Protein AF-A0A818FN63-F1 (afdb_monomer_lite)

Structure (mmCIF, N/CA/C/O backbone):
data_AF-A0A818FN63-F1
#
_entry.id   AF-A0A818FN63-F1
#
loop_
_atom_site.group_PDB
_atom_site.id
_atom_site.type_symbol
_atom_site.label_atom_id
_atom_site.label_alt_id
_atom_site.label_comp_id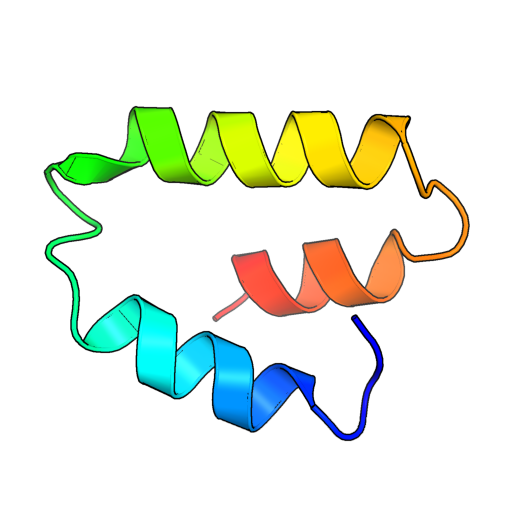
_atom_site.label_asym_id
_atom_site.label_entity_id
_atom_site.label_seq_id
_atom_site.pdbx_PDB_ins_code
_atom_site.Cartn_x
_atom_site.Cartn_y
_atom_site.Cartn_z
_atom_site.occupancy
_atom_site.B_iso_or_equiv
_atom_site.auth_seq_id
_atom_site.auth_comp_id
_atom_site.auth_asym_id
_atom_site.auth_atom_id
_atom_site.pdbx_PDB_model_num
ATOM 1 N N . MET A 1 1 ? 8.372 7.407 1.413 1.00 77.38 1 MET A N 1
ATOM 2 C CA . MET A 1 1 ? 7.648 6.669 2.470 1.00 77.38 1 MET A CA 1
ATOM 3 C C . MET A 1 1 ? 8.552 5.562 2.994 1.00 77.38 1 MET A C 1
ATOM 5 O O . MET A 1 1 ? 9.343 5.057 2.211 1.00 77.38 1 MET A O 1
ATOM 9 N N . ASN A 1 2 ? 8.510 5.231 4.281 1.00 88.06 2 ASN A N 1
ATOM 10 C CA . ASN A 1 2 ? 9.309 4.171 4.900 1.00 88.06 2 ASN A CA 1
ATOM 11 C C . ASN A 1 2 ? 8.463 3.399 5.928 1.00 88.06 2 ASN A C 1
ATOM 13 O O . ASN A 1 2 ? 7.341 3.792 6.240 1.00 88.06 2 ASN A O 1
ATOM 17 N N . ALA A 1 3 ? 9.005 2.306 6.465 1.00 89.94 3 ALA A N 1
ATOM 18 C CA . ALA A 1 3 ? 8.257 1.438 7.373 1.00 89.94 3 ALA A CA 1
ATOM 19 C C . ALA A 1 3 ? 7.769 2.166 8.641 1.00 89.94 3 ALA A C 1
ATOM 21 O O . ALA A 1 3 ? 6.660 1.916 9.104 1.00 89.94 3 ALA A O 1
ATOM 22 N N . SER A 1 4 ? 8.561 3.101 9.174 1.00 92.69 4 SER A N 1
ATOM 23 C CA . SER A 1 4 ? 8.230 3.821 10.408 1.00 92.69 4 SER A CA 1
ATOM 24 C C . SER A 1 4 ? 7.106 4.844 10.227 1.00 92.69 4 SER A C 1
ATOM 26 O O . SER A 1 4 ? 6.378 5.112 11.178 1.00 92.69 4 SER A O 1
ATOM 28 N N . ASN A 1 5 ? 6.960 5.427 9.032 1.00 92.00 5 ASN A N 1
ATOM 29 C CA . ASN A 1 5 ? 5.949 6.455 8.762 1.00 92.00 5 ASN A CA 1
ATOM 30 C C . ASN A 1 5 ? 4.696 5.947 8.036 1.00 92.00 5 ASN A C 1
ATOM 32 O O . ASN A 1 5 ? 3.698 6.665 7.994 1.00 92.00 5 ASN A O 1
ATOM 36 N N . LEU A 1 6 ? 4.705 4.709 7.530 1.00 93.75 6 LEU A N 1
ATOM 37 C CA . LEU A 1 6 ? 3.550 4.080 6.885 1.00 93.75 6 LEU A CA 1
ATOM 38 C C . LEU A 1 6 ? 2.278 4.092 7.761 1.00 93.75 6 LEU A C 1
ATOM 40 O O . LEU A 1 6 ? 1.237 4.500 7.249 1.00 93.75 6 LEU A O 1
ATOM 44 N N . PRO A 1 7 ? 2.314 3.754 9.066 1.00 95.94 7 PRO A N 1
ATOM 45 C CA . PRO A 1 7 ? 1.110 3.805 9.898 1.00 95.94 7 PRO A CA 1
ATOM 46 C C . PRO A 1 7 ? 0.515 5.212 10.020 1.00 95.94 7 PRO A C 1
ATOM 48 O O . PRO A 1 7 ? -0.704 5.367 10.019 1.00 95.94 7 PRO A O 1
ATOM 51 N N . ILE A 1 8 ? 1.362 6.242 10.106 1.00 96.19 8 ILE A N 1
ATOM 52 C CA . ILE A 1 8 ? 0.922 7.641 10.197 1.00 96.19 8 ILE A CA 1
ATOM 53 C C . ILE A 1 8 ? 0.217 8.033 8.895 1.00 96.19 8 ILE A C 1
ATOM 55 O O . ILE A 1 8 ? -0.924 8.484 8.924 1.00 96.19 8 ILE A O 1
ATOM 59 N N . PHE A 1 9 ? 0.851 7.751 7.756 1.00 93.12 9 PHE A N 1
ATOM 60 C CA . PHE A 1 9 ? 0.297 8.010 6.429 1.00 93.12 9 PHE A CA 1
ATOM 61 C C . PHE A 1 9 ? -1.066 7.333 6.195 1.00 93.12 9 PHE A C 1
ATOM 63 O O . PHE A 1 9 ? -1.986 7.961 5.676 1.00 93.12 9 PHE A O 1
ATOM 70 N N . ILE A 1 10 ? -1.236 6.071 6.605 1.00 95.69 10 ILE A N 1
ATOM 71 C CA . ILE A 1 10 ? -2.519 5.359 6.457 1.00 95.69 10 ILE A CA 1
ATOM 72 C C . ILE A 1 10 ? -3.622 6.006 7.298 1.00 95.69 10 ILE A C 1
ATOM 74 O O . ILE A 1 10 ? -4.732 6.211 6.807 1.00 95.69 10 ILE A O 1
ATOM 78 N N . ASN A 1 11 ? -3.312 6.392 8.539 1.00 96.50 11 ASN A N 1
ATOM 79 C CA . ASN A 1 11 ? -4.271 7.093 9.392 1.00 96.50 11 ASN A CA 1
ATOM 80 C C . ASN A 1 11 ? -4.706 8.436 8.793 1.00 96.50 11 ASN A C 1
ATOM 82 O O . ASN A 1 11 ? -5.889 8.771 8.862 1.00 96.50 11 ASN A O 1
ATOM 86 N N . GLU A 1 12 ? -3.777 9.178 8.183 1.00 95.19 12 GLU A N 1
ATOM 87 C CA . GLU A 1 12 ? -4.076 10.427 7.476 1.00 95.19 12 GLU A CA 1
ATOM 88 C C . GLU A 1 12 ? -4.985 10.189 6.266 1.00 95.19 12 GLU A C 1
ATOM 90 O O . GLU A 1 12 ? -5.978 10.895 6.097 1.00 95.19 12 GLU A O 1
ATOM 95 N N . ILE A 1 13 ? -4.703 9.166 5.451 1.00 94.50 13 ILE A N 1
ATOM 96 C CA . ILE A 1 13 ? -5.519 8.831 4.276 1.00 94.50 13 ILE A CA 1
ATOM 97 C C . ILE A 1 13 ? -6.958 8.467 4.660 1.00 94.50 13 ILE A C 1
ATOM 99 O O . ILE A 1 13 ? -7.893 8.887 3.975 1.00 94.50 13 ILE A O 1
ATOM 103 N N . PHE A 1 14 ? -7.162 7.749 5.765 1.00 95.50 14 PHE A N 1
ATOM 104 C CA . PHE A 1 14 ? -8.501 7.386 6.239 1.00 95.50 14 PHE A CA 1
ATOM 105 C C . PHE A 1 14 ? -9.326 8.560 6.777 1.00 95.50 14 PHE A C 1
ATOM 107 O O . PHE A 1 14 ? -10.538 8.416 6.931 1.00 95.50 14 PHE A O 1
ATOM 114 N N . GLN A 1 15 ? -8.726 9.738 6.984 1.00 97.38 15 GLN A N 1
ATOM 115 C CA . GLN A 1 15 ? -9.495 10.960 7.248 1.00 97.38 15 GLN A CA 1
ATOM 116 C C . GLN A 1 15 ? -10.196 11.501 5.989 1.00 97.38 15 GLN A C 1
ATOM 118 O O . GLN 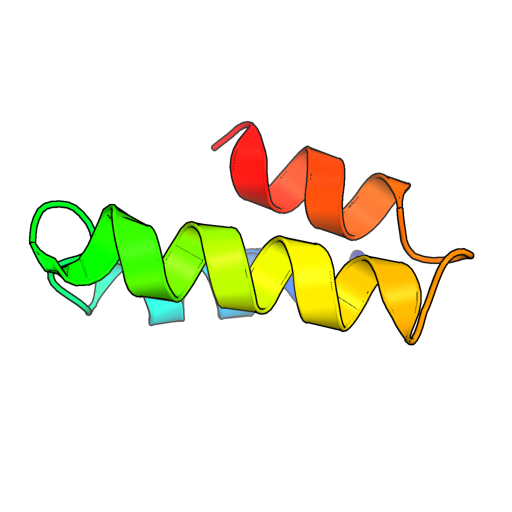A 1 15 ? -11.103 12.329 6.091 1.00 97.38 15 GLN A O 1
ATOM 123 N N . TYR A 1 16 ? -9.806 11.043 4.795 1.00 95.81 16 TYR A N 1
ATOM 124 C CA . TYR A 1 16 ? -10.406 11.451 3.527 1.00 95.81 16 TYR A CA 1
ATOM 125 C C . TYR A 1 16 ? -11.435 10.430 3.025 1.00 95.81 16 TYR A C 1
ATOM 127 O O . TYR A 1 16 ? -11.365 9.233 3.297 1.00 95.81 16 TYR A O 1
ATOM 135 N N . ASN A 1 17 ? -12.382 10.886 2.196 1.00 96.50 17 ASN A N 1
ATOM 136 C CA . ASN A 1 17 ? -13.322 9.992 1.513 1.00 96.50 17 ASN A CA 1
ATOM 137 C C . ASN A 1 17 ? -12.642 9.276 0.333 1.00 96.50 17 ASN A C 1
ATOM 139 O O . ASN A 1 17 ? -12.825 9.631 -0.837 1.00 96.50 17 ASN A O 1
ATOM 143 N N . ILE A 1 18 ? -11.858 8.249 0.649 1.00 95.19 18 ILE A N 1
ATOM 144 C CA . ILE A 1 18 ? -11.110 7.454 -0.328 1.00 95.19 18 ILE A CA 1
ATOM 145 C C . ILE A 1 18 ? -12.002 6.621 -1.249 1.00 95.19 18 ILE A C 1
ATOM 147 O O . ILE A 1 18 ? -11.595 6.308 -2.362 1.00 95.19 18 ILE A O 1
ATOM 151 N N . VAL A 1 19 ? -13.242 6.318 -0.851 1.00 96.94 19 VAL A N 1
ATOM 152 C CA . VAL A 1 19 ? -14.201 5.612 -1.716 1.00 96.94 19 VAL A CA 1
ATOM 153 C C . VAL A 1 19 ? -14.590 6.501 -2.896 1.00 96.94 19 VAL A C 1
ATOM 155 O O . VAL A 1 19 ? -14.535 6.069 -4.050 1.00 96.94 19 VAL A O 1
ATOM 158 N N . ARG A 1 20 ? -14.908 7.774 -2.625 1.00 97.88 20 ARG A N 1
ATOM 159 C CA . ARG A 1 20 ? -15.152 8.786 -3.663 1.00 97.88 20 ARG A CA 1
ATOM 160 C C . ARG A 1 20 ? -13.869 9.122 -4.429 1.00 97.88 20 ARG A C 1
ATOM 162 O O . ARG A 1 20 ? -13.916 9.308 -5.641 1.00 97.88 20 ARG A O 1
ATOM 169 N N . GLY A 1 21 ? -12.737 9.190 -3.729 1.00 95.88 21 GLY A N 1
ATOM 170 C CA . GLY A 1 21 ? -11.424 9.557 -4.266 1.00 95.88 21 GLY A CA 1
ATOM 171 C C . GLY A 1 21 ? -10.595 8.411 -4.853 1.00 95.88 21 GLY A C 1
ATOM 172 O O . GLY A 1 21 ? -9.426 8.631 -5.163 1.00 95.88 21 GLY A O 1
ATOM 173 N N . ARG A 1 22 ? -11.152 7.203 -5.019 1.00 95.56 22 ARG A N 1
ATOM 174 C CA . ARG A 1 22 ? -10.371 5.987 -5.321 1.00 95.56 22 ARG A CA 1
ATOM 175 C C . ARG A 1 22 ? -9.484 6.108 -6.558 1.00 95.56 22 ARG A C 1
ATOM 177 O O . ARG A 1 22 ? -8.362 5.621 -6.559 1.00 95.56 22 ARG A O 1
ATOM 184 N N . GLY A 1 23 ? -9.972 6.783 -7.602 1.00 97.25 23 GLY A N 1
ATOM 185 C CA . GLY A 1 23 ? -9.209 6.984 -8.835 1.00 97.25 23 GLY A CA 1
ATOM 186 C C . GLY A 1 23 ? -7.978 7.858 -8.606 1.00 97.25 23 GLY A C 1
ATOM 187 O O . GLY A 1 23 ? -6.894 7.527 -9.078 1.00 97.25 23 GLY A O 1
ATOM 188 N N . SER A 1 24 ? -8.131 8.927 -7.822 1.00 96.56 24 SER A N 1
ATOM 189 C CA . SER A 1 24 ? -7.024 9.805 -7.439 1.00 96.56 24 SER A CA 1
ATOM 190 C C . SER A 1 24 ? -6.016 9.081 -6.550 1.00 96.56 24 SER A C 1
ATOM 192 O O . SER A 1 24 ? -4.818 9.219 -6.769 1.00 96.56 24 SER A O 1
ATOM 194 N N . LEU A 1 25 ? -6.487 8.268 -5.596 1.00 95.25 25 LEU A N 1
ATOM 195 C CA . LEU A 1 25 ? -5.616 7.479 -4.723 1.00 95.25 25 LEU A CA 1
ATOM 196 C C . LEU A 1 25 ? -4.785 6.463 -5.520 1.00 95.25 25 LEU A C 1
ATOM 198 O O . LEU A 1 25 ? -3.565 6.437 -5.392 1.00 95.25 25 LEU A O 1
ATOM 202 N N . VAL A 1 26 ? -5.428 5.668 -6.382 1.00 96.69 26 VAL A N 1
ATOM 203 C CA . VAL A 1 26 ? -4.739 4.671 -7.221 1.00 96.69 26 VAL A CA 1
ATOM 204 C C . VAL A 1 26 ? -3.709 5.339 -8.126 1.00 96.69 26 VAL A C 1
ATOM 206 O O . VAL A 1 26 ? -2.580 4.864 -8.233 1.00 96.69 26 VAL A O 1
ATOM 209 N N . ARG A 1 27 ? -4.069 6.466 -8.746 1.00 97.81 27 ARG A N 1
ATOM 210 C CA . ARG A 1 27 ? -3.154 7.217 -9.604 1.00 97.81 27 ARG A CA 1
ATOM 211 C C . ARG A 1 27 ? -1.931 7.719 -8.836 1.00 97.81 27 ARG A C 1
ATOM 213 O O . ARG A 1 27 ? -0.818 7.504 -9.301 1.00 97.81 27 ARG A O 1
ATOM 220 N N . ALA A 1 28 ? -2.131 8.307 -7.657 1.00 95.19 28 ALA A N 1
ATOM 221 C CA . ALA A 1 28 ? -1.036 8.795 -6.824 1.00 95.19 28 ALA A CA 1
ATOM 222 C C . ALA A 1 28 ? -0.084 7.666 -6.392 1.00 95.19 28 ALA A C 1
ATOM 224 O O . ALA A 1 28 ? 1.129 7.852 -6.400 1.00 95.19 28 ALA A O 1
ATOM 225 N N . VAL A 1 29 ? -0.612 6.479 -6.064 1.00 95.50 29 VAL A N 1
ATOM 226 C CA . VAL A 1 29 ? 0.216 5.307 -5.727 1.00 95.50 29 VAL A CA 1
ATOM 227 C C . VAL A 1 29 ? 1.041 4.840 -6.931 1.00 95.50 29 VAL A C 1
ATOM 229 O O . VAL A 1 29 ? 2.230 4.563 -6.780 1.00 95.50 29 VAL A O 1
ATOM 232 N N . ILE A 1 30 ? 0.442 4.781 -8.126 1.00 97.38 30 ILE A N 1
ATOM 233 C CA . ILE A 1 30 ? 1.146 4.388 -9.358 1.00 97.38 30 ILE A CA 1
ATOM 234 C C . ILE A 1 30 ? 2.257 5.389 -9.692 1.00 97.38 30 ILE A C 1
ATOM 236 O O . ILE A 1 30 ? 3.390 4.979 -9.936 1.00 97.38 30 ILE A O 1
ATOM 240 N N . GLU A 1 31 ? 1.945 6.686 -9.682 1.00 97.69 31 GLU A N 1
ATOM 241 C CA . GLU A 1 31 ? 2.913 7.753 -9.962 1.00 97.69 31 GLU A CA 1
ATOM 242 C C . GLU A 1 31 ? 4.076 7.708 -8.957 1.00 97.69 31 GLU A C 1
ATOM 244 O O . GLU A 1 31 ? 5.236 7.655 -9.364 1.00 97.69 31 GLU A O 1
ATOM 249 N N . ALA A 1 32 ? 3.783 7.577 -7.659 1.00 94.88 32 ALA A N 1
ATOM 250 C CA . ALA A 1 32 ? 4.810 7.470 -6.625 1.00 94.88 32 ALA A CA 1
ATOM 251 C C . ALA A 1 32 ? 5.706 6.226 -6.788 1.00 94.88 32 ALA A C 1
ATOM 253 O O . ALA A 1 32 ? 6.912 6.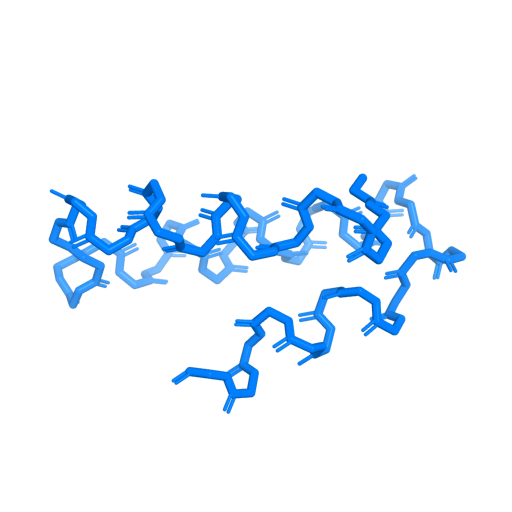300 -6.548 1.00 94.88 32 ALA A O 1
ATOM 254 N N . GLN A 1 33 ? 5.151 5.085 -7.215 1.00 96.19 33 GLN A N 1
ATOM 255 C CA . GLN A 1 33 ? 5.942 3.878 -7.468 1.00 96.19 33 GLN A CA 1
A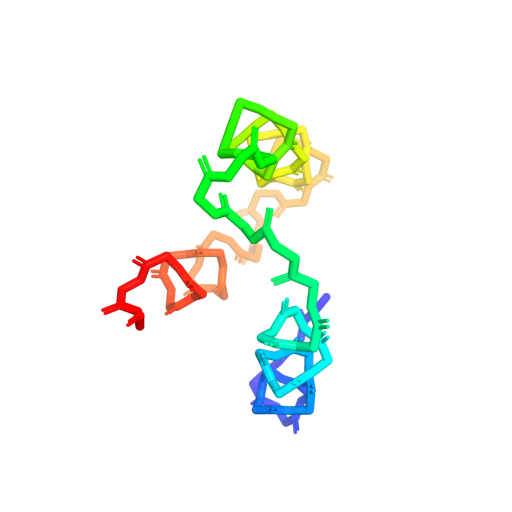TOM 256 C C . GLN A 1 33 ? 6.860 4.021 -8.685 1.00 96.19 33 GLN A C 1
ATOM 258 O O . GLN A 1 33 ? 7.988 3.529 -8.652 1.00 96.19 33 GLN A O 1
ATOM 263 N N . ILE A 1 34 ? 6.402 4.697 -9.741 1.00 97.50 34 ILE A N 1
ATOM 264 C CA . ILE A 1 34 ? 7.227 4.993 -10.920 1.00 97.50 34 ILE A CA 1
ATOM 265 C C . ILE A 1 34 ? 8.401 5.900 -10.529 1.00 97.50 34 ILE A C 1
ATOM 267 O O . ILE A 1 34 ? 9.531 5.651 -10.947 1.00 97.50 34 ILE A O 1
ATOM 271 N N . GLU A 1 35 ? 8.156 6.913 -9.695 1.00 97.62 35 GLU A N 1
ATOM 272 C CA . GLU A 1 35 ? 9.191 7.837 -9.215 1.00 97.62 35 GLU A CA 1
ATOM 273 C C . GLU A 1 35 ? 10.161 7.193 -8.213 1.00 97.62 35 GLU A C 1
ATOM 275 O O . GLU A 1 35 ? 11.332 7.573 -8.144 1.00 97.62 35 GLU A O 1
ATOM 280 N N . SER A 1 36 ? 9.705 6.206 -7.434 1.00 95.88 36 SER A N 1
ATOM 281 C CA . SER A 1 36 ? 10.517 5.551 -6.403 1.00 95.88 36 SER A CA 1
ATOM 282 C C . SER A 1 36 ? 10.391 4.017 -6.403 1.00 95.88 36 SER A C 1
ATOM 284 O O . SER A 1 36 ? 9.878 3.431 -5.444 1.00 95.88 36 SER A O 1
ATOM 286 N N . PRO A 1 37 ? 10.927 3.314 -7.421 1.00 94.06 37 PRO A N 1
ATOM 287 C CA . PRO A 1 37 ? 10.727 1.868 -7.579 1.00 94.06 37 PRO A CA 1
ATOM 288 C C . PRO A 1 37 ? 11.269 1.026 -6.415 1.00 94.06 37 PRO A C 1
ATOM 290 O O . PRO A 1 37 ? 10.696 -0.007 -6.068 1.00 94.06 37 PRO A O 1
ATOM 293 N N . PHE A 1 38 ? 12.337 1.479 -5.750 1.00 95.69 38 PHE A N 1
ATOM 294 C CA . PHE A 1 38 ? 12.909 0.797 -4.580 1.00 95.69 38 PHE A CA 1
ATOM 295 C C . PHE A 1 38 ? 11.959 0.759 -3.371 1.00 95.69 38 PHE A C 1
ATOM 297 O O . PHE A 1 38 ? 12.119 -0.086 -2.494 1.00 95.69 38 PHE A O 1
ATOM 304 N N . ASN A 1 39 ? 10.942 1.626 -3.344 1.00 94.25 39 ASN A N 1
ATOM 305 C CA . ASN A 1 39 ? 9.923 1.666 -2.297 1.00 94.25 39 ASN A CA 1
ATOM 306 C C . ASN A 1 39 ? 8.668 0.844 -2.635 1.00 94.25 39 ASN A C 1
ATOM 308 O O . ASN A 1 39 ? 7.691 0.917 -1.893 1.00 94.25 39 ASN A O 1
ATOM 312 N N . THR A 1 40 ? 8.689 0.019 -3.692 1.00 95.50 40 THR A N 1
ATOM 313 C CA . THR A 1 40 ? 7.576 -0.885 -4.059 1.00 95.50 40 THR A CA 1
ATOM 314 C C . THR A 1 40 ? 6.980 -1.651 -2.865 1.00 95.50 40 THR A C 1
ATOM 316 O O . THR A 1 40 ? 5.755 -1.662 -2.738 1.00 95.50 40 THR A O 1
ATOM 319 N N . PRO A 1 41 ? 7.771 -2.218 -1.924 1.00 95.44 41 PRO A N 1
ATOM 320 C CA . PRO A 1 41 ? 7.201 -2.890 -0.754 1.00 95.44 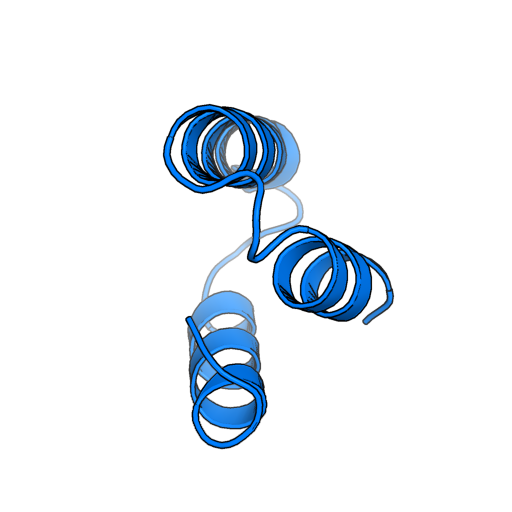41 PRO A CA 1
ATOM 321 C C . PRO A 1 41 ? 6.347 -1.975 0.133 1.00 95.44 41 PRO A C 1
ATOM 323 O O . PRO A 1 41 ? 5.374 -2.433 0.723 1.00 95.44 41 PRO A O 1
ATOM 326 N N . MET A 1 42 ? 6.683 -0.684 0.219 1.00 95.25 42 MET A N 1
ATOM 327 C CA . MET A 1 42 ? 5.910 0.283 0.999 1.00 95.25 42 MET A CA 1
ATOM 328 C C . MET A 1 42 ? 4.574 0.575 0.321 1.00 95.25 42 MET A C 1
ATOM 330 O O . MET A 1 42 ? 3.557 0.561 0.998 1.00 95.25 42 MET A O 1
ATOM 334 N N . TYR A 1 43 ? 4.554 0.769 -1.002 1.00 95.38 43 TYR A N 1
ATOM 335 C CA . TYR A 1 43 ? 3.311 0.991 -1.750 1.00 95.38 43 TYR A CA 1
ATOM 336 C C . TYR A 1 43 ? 2.397 -0.239 -1.733 1.00 95.38 43 TYR A C 1
ATOM 338 O O . TYR A 1 43 ? 1.188 -0.101 -1.554 1.00 95.38 43 TYR A O 1
ATOM 346 N N . ALA A 1 44 ? 2.969 -1.441 -1.845 1.00 95.75 44 ALA A N 1
ATOM 347 C CA . ALA A 1 44 ? 2.227 -2.690 -1.705 1.00 95.75 44 ALA A CA 1
ATOM 348 C C . ALA A 1 44 ? 1.598 -2.820 -0.310 1.00 95.75 44 ALA A C 1
ATOM 350 O O . ALA A 1 44 ? 0.417 -3.147 -0.198 1.00 95.75 44 ALA A O 1
ATOM 351 N N . ALA A 1 45 ? 2.359 -2.501 0.743 1.00 95.69 45 ALA A N 1
ATOM 352 C CA . ALA A 1 45 ? 1.839 -2.482 2.104 1.00 95.69 45 ALA A CA 1
ATOM 353 C C . ALA A 1 45 ? 0.698 -1.462 2.256 1.00 95.69 45 ALA A C 1
ATOM 355 O O . ALA A 1 45 ? -0.334 -1.805 2.827 1.00 95.69 45 ALA A O 1
ATOM 356 N N . SER A 1 46 ? 0.822 -0.262 1.678 1.00 93.88 46 SER A N 1
ATOM 357 C CA . SER A 1 46 ? -0.234 0.758 1.724 1.00 93.88 46 SER A CA 1
ATOM 358 C C . SER A 1 46 ? -1.556 0.310 1.107 1.00 93.88 46 SER A C 1
ATOM 360 O O . SER A 1 46 ? -2.608 0.679 1.606 1.00 93.88 46 SER A O 1
ATOM 362 N N . VAL A 1 47 ? -1.503 -0.437 0.001 1.00 94.56 47 VAL A N 1
ATOM 363 C CA . VAL A 1 47 ? -2.695 -0.884 -0.745 1.00 94.56 47 VAL A CA 1
ATOM 364 C C . VAL A 1 47 ? -3.331 -2.134 -0.121 1.00 94.56 47 VAL A C 1
ATOM 366 O O . VAL A 1 47 ? -4.488 -2.432 -0.398 1.00 94.56 47 VAL A O 1
ATOM 369 N N . SER A 1 48 ? -2.588 -2.879 0.703 1.00 95.44 48 SER A N 1
ATOM 370 C CA . SER A 1 48 ? -3.086 -4.096 1.365 1.00 95.44 48 SER A CA 1
ATOM 371 C C . SER A 1 48 ? -4.008 -3.847 2.564 1.00 95.44 48 SER A C 1
ATOM 373 O O . SER A 1 48 ? -4.686 -4.779 2.998 1.00 95.44 48 SER A O 1
ATOM 375 N N . VAL A 1 49 ? -4.003 -2.621 3.096 1.00 89.56 49 VAL A N 1
ATOM 376 C 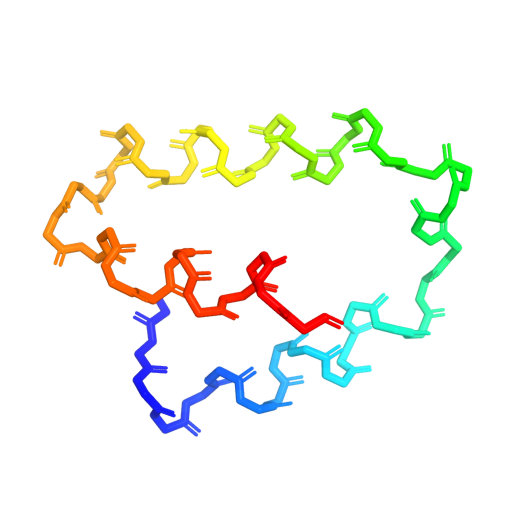CA . VAL A 1 49 ? -4.824 -2.176 4.233 1.00 89.56 49 VAL A CA 1
ATOM 377 C C . VAL A 1 49 ? -6.149 -1.621 3.729 1.00 89.56 49 VAL A C 1
ATOM 379 O O . VAL A 1 49 ? -7.188 -1.994 4.317 1.00 89.56 49 VAL A O 1
#

Secondary structure (DSSP, 8-state):
--TTTHHHHHHHHTTS-TTTTHHHHHHHHHHHHHH-GGGHHHHHHHHH-

pLDDT: mean 94.89, std 3.23, range [77.38, 97.88]

Sequence (49 aa):
MNASNLPIFINEIFQYNIVRGRGSLVRAVIEAQIESPFNTPMYAASVSV

Radius of gyration: 10.59 Å; chains: 1; bounding box: 28×16×21 Å

Foldseek 3Di:
DDPVCLVVVLVVPVVDPCVVVVVVVVVVLVVVCVVPVVCVVSSVVSVVD